Protein AF-A0A1S3MVB9-F1 (afdb_monomer_lite)

Foldseek 3Di:
DDADEEEDEAEQAPQQQDCPDPPTNLVVVLVVVLVVLVVQCVVDVNYWYWYWYFFDQIDGQGATDSDSVSVSVSSVVRHRYHGGPVVNSVVVSVVSRVVVVD

Secondary structure (DSSP, 8-state):
----EEEEEE--SGGGG--SSSS-HHHHHHHHHHHHHHHHHHH-TT-EEEEEE-BSS-EEEEEEES-HHHHHHHHHT----S-B-HHHHHHHHHHHHHTT--

pLDDT: mean 93.16, std 7.97, range [41.91, 97.69]

Structure (mmCIF, N/CA/C/O backbone):
data_AF-A0A1S3MVB9-F1
#
_entry.id   AF-A0A1S3MVB9-F1
#
loop_
_atom_site.group_PDB
_atom_site.id
_atom_site.type_symbol
_atom_site.label_atom_id
_atom_site.label_alt_id
_atom_site.label_comp_id
_atom_site.label_asym_id
_atom_site.label_entity_id
_atom_site.label_seq_id
_atom_site.pdbx_PDB_ins_code
_atom_site.Cartn_x
_atom_site.Cartn_y
_atom_site.Cartn_z
_atom_site.occupancy
_atom_site.B_iso_or_equiv
_atom_site.auth_seq_id
_atom_site.auth_comp_id
_atom_site.auth_asym_id
_atom_site.auth_atom_id
_atom_site.pdbx_PDB_model_num
ATOM 1 N N . MET A 1 1 ? -17.081 -10.666 11.296 1.00 66.94 1 MET A N 1
ATOM 2 C CA . MET A 1 1 ? -15.677 -10.890 11.714 1.00 66.94 1 MET A CA 1
ATOM 3 C C . MET A 1 1 ? -15.464 -10.170 13.040 1.00 66.94 1 MET A C 1
ATOM 5 O O . MET A 1 1 ? -16.248 -9.277 13.332 1.00 66.94 1 MET A O 1
ATOM 9 N N . GLY A 1 2 ? -14.499 -10.598 13.860 1.00 86.06 2 GLY A N 1
ATOM 10 C CA . GLY A 1 2 ? -14.179 -9.943 15.138 1.00 86.06 2 GLY A CA 1
ATOM 11 C C . GLY A 1 2 ? -13.325 -8.683 14.962 1.00 86.06 2 GLY A C 1
ATOM 12 O O . GLY A 1 2 ? -13.049 -8.283 13.833 1.00 86.06 2 GLY A O 1
ATOM 13 N N . LEU A 1 3 ? -12.918 -8.075 16.078 1.00 90.88 3 LEU A N 1
ATOM 14 C CA . LEU A 1 3 ? -11.949 -6.977 16.099 1.00 90.88 3 LEU A CA 1
ATOM 15 C C . LEU A 1 3 ? -10.592 -7.455 15.562 1.00 90.88 3 LEU A C 1
ATOM 17 O O . LEU A 1 3 ? -10.075 -8.480 16.009 1.00 90.88 3 LEU A O 1
ATOM 21 N N . GLU A 1 4 ? -10.008 -6.710 14.627 1.00 92.12 4 GLU A N 1
ATOM 22 C CA . GLU A 1 4 ? -8.698 -7.021 14.055 1.00 92.12 4 GLU A CA 1
ATOM 23 C C . GLU A 1 4 ? -7.880 -5.760 13.735 1.00 92.12 4 GLU A C 1
ATOM 25 O O . GLU A 1 4 ? -8.407 -4.691 13.425 1.00 92.12 4 GLU A O 1
ATOM 30 N N . SER A 1 5 ? -6.555 -5.908 13.781 1.00 93.88 5 SER A N 1
ATOM 31 C CA . SER A 1 5 ? -5.599 -4.916 13.282 1.00 93.88 5 SER A CA 1
ATOM 32 C C . SER A 1 5 ? -4.998 -5.421 11.977 1.00 93.88 5 SER A C 1
ATOM 34 O O . SER A 1 5 ? -4.367 -6.478 11.950 1.00 93.88 5 SER A O 1
ATOM 36 N N . THR A 1 6 ? -5.193 -4.6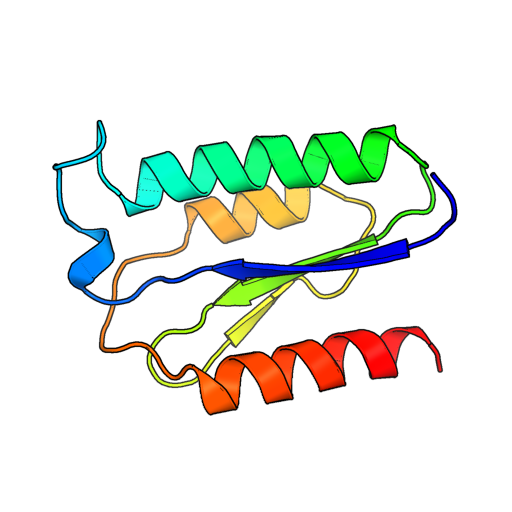79 10.889 1.00 95.50 6 THR A N 1
ATOM 37 C CA . THR A 1 6 ? -4.727 -5.068 9.552 1.00 95.50 6 THR A CA 1
ATOM 38 C C . THR A 1 6 ? -3.565 -4.181 9.114 1.00 95.50 6 THR A C 1
ATOM 40 O O . THR A 1 6 ? -3.714 -2.968 9.015 1.00 95.50 6 THR A O 1
ATOM 43 N N . MET A 1 7 ? -2.416 -4.772 8.781 1.00 96.75 7 MET A N 1
ATOM 44 C CA . MET A 1 7 ? -1.316 -4.048 8.135 1.00 96.75 7 MET A CA 1
ATOM 45 C C . MET A 1 7 ? -1.280 -4.349 6.643 1.00 96.75 7 MET A C 1
ATOM 47 O O . MET A 1 7 ? -1.030 -5.485 6.237 1.00 96.75 7 MET A O 1
ATOM 51 N N . VAL A 1 8 ? -1.484 -3.321 5.823 1.00 97.31 8 VAL A N 1
ATOM 52 C CA . VAL A 1 8 ? -1.324 -3.411 4.373 1.00 97.31 8 VAL A CA 1
ATOM 53 C C . VAL A 1 8 ? 0.123 -3.087 4.012 1.00 97.31 8 VAL A C 1
ATOM 55 O O . VAL A 1 8 ? 0.615 -1.984 4.257 1.00 97.31 8 VAL A O 1
ATOM 58 N N . CYS A 1 9 ? 0.800 -4.063 3.413 1.00 97.19 9 CYS A N 1
ATOM 59 C CA . CYS A 1 9 ? 2.174 -3.939 2.943 1.00 97.19 9 CYS A CA 1
ATOM 60 C C . CYS A 1 9 ? 2.160 -3.783 1.420 1.00 97.19 9 CYS A C 1
ATOM 62 O O . CYS A 1 9 ? 1.790 -4.710 0.704 1.00 97.19 9 CYS A O 1
ATOM 64 N N . VAL A 1 10 ? 2.514 -2.596 0.939 1.00 97.25 10 VAL A N 1
ATOM 65 C CA . VAL A 1 10 ? 2.389 -2.206 -0.469 1.00 97.25 10 VAL A CA 1
ATOM 66 C C . VAL A 1 10 ? 3.761 -2.292 -1.122 1.00 97.25 10 VAL A C 1
ATOM 68 O O . VAL A 1 10 ? 4.715 -1.667 -0.647 1.00 97.25 10 VAL A O 1
ATOM 71 N N . ASP A 1 11 ? 3.874 -3.052 -2.213 1.00 97.06 11 ASP A N 1
ATOM 72 C CA . ASP A 1 11 ? 5.076 -2.983 -3.039 1.00 97.06 11 ASP A CA 1
ATOM 73 C C . ASP A 1 11 ? 5.068 -1.684 -3.848 1.00 97.06 11 ASP A C 1
ATOM 75 O O . ASP A 1 11 ? 4.074 -1.317 -4.474 1.00 97.06 11 ASP A O 1
ATOM 79 N N . ASN A 1 12 ? 6.188 -0.982 -3.823 1.00 97.06 12 ASN A N 1
ATOM 80 C CA . ASN A 1 12 ? 6.445 0.203 -4.623 1.00 97.06 12 ASN A CA 1
ATOM 81 C C . ASN A 1 12 ? 7.830 0.125 -5.270 1.00 97.06 12 ASN A C 1
ATOM 83 O O . ASN A 1 12 ? 8.459 1.154 -5.487 1.00 97.06 12 ASN A O 1
ATOM 87 N N . SER A 1 13 ? 8.317 -1.084 -5.550 1.00 97.69 13 SER A N 1
ATOM 88 C CA . SER A 1 13 ? 9.530 -1.307 -6.331 1.00 97.69 13 SER A CA 1
ATOM 89 C C . SER A 1 13 ? 9.392 -0.782 -7.768 1.00 97.69 13 SER A C 1
ATOM 91 O O . SER A 1 13 ? 8.291 -0.493 -8.246 1.00 97.69 13 SER A O 1
ATOM 93 N N . GLU A 1 14 ? 10.507 -0.680 -8.495 1.00 96.88 14 GLU A N 1
ATOM 94 C CA . GLU A 1 14 ? 10.525 -0.279 -9.914 1.00 96.88 14 GLU A CA 1
ATOM 95 C C . GLU A 1 14 ? 9.599 -1.140 -10.795 1.00 96.88 14 GLU A C 1
ATOM 97 O O . GLU A 1 14 ? 9.007 -0.631 -11.748 1.00 96.88 14 GLU A O 1
ATOM 102 N N . TYR A 1 15 ? 9.390 -2.415 -10.438 1.00 96.06 15 TYR A N 1
ATOM 103 C CA . TYR A 1 15 ? 8.486 -3.328 -11.151 1.00 96.06 15 TYR A CA 1
ATOM 104 C C . TYR A 1 15 ? 7.024 -2.864 -11.152 1.00 96.06 15 TYR A C 1
ATOM 106 O O . TYR A 1 15 ? 6.241 -3.295 -12.001 1.00 96.06 15 TYR A O 1
ATOM 114 N N . MET A 1 16 ? 6.639 -1.973 -10.236 1.00 97.25 16 MET A N 1
ATOM 115 C CA . MET A 1 16 ? 5.275 -1.451 -10.133 1.00 97.25 16 MET A CA 1
ATOM 116 C C . MET A 1 16 ? 4.946 -0.377 -11.181 1.00 97.25 16 MET A C 1
ATOM 118 O O . MET A 1 16 ? 3.791 0.037 -11.286 1.00 97.25 16 MET A O 1
ATOM 122 N N . ARG A 1 17 ? 5.926 0.040 -11.997 1.00 96.00 17 ARG A N 1
ATOM 123 C CA . ARG A 1 17 ? 5.699 0.892 -13.181 1.00 96.00 17 ARG A CA 1
ATOM 124 C C . ARG A 1 17 ? 5.086 0.141 -14.360 1.00 96.00 17 ARG A C 1
ATOM 126 O O . ARG A 1 17 ? 4.627 0.783 -15.299 1.00 96.00 17 ARG A O 1
ATOM 133 N N . ASN A 1 18 ? 5.107 -1.192 -14.337 1.00 95.31 18 ASN A N 1
ATOM 134 C CA . ASN A 1 18 ? 4.660 -1.996 -15.469 1.00 95.31 18 ASN A CA 1
ATOM 135 C C . ASN A 1 18 ? 3.177 -1.742 -15.788 1.00 95.31 18 ASN A C 1
ATOM 137 O O . ASN A 1 18 ? 2.353 -1.580 -14.888 1.00 95.31 18 ASN A O 1
ATOM 141 N N . GLY A 1 19 ? 2.855 -1.716 -17.082 1.00 96.06 19 GLY A N 1
ATOM 142 C CA . GLY A 1 19 ? 1.507 -1.488 -17.617 1.00 96.06 19 GLY A CA 1
ATOM 143 C C . GLY A 1 19 ? 0.763 -2.766 -18.009 1.00 96.06 19 GLY A C 1
ATOM 144 O O . GLY A 1 19 ? -0.156 -2.714 -18.817 1.00 96.06 19 GLY A O 1
ATOM 145 N N . ASP A 1 20 ? 1.172 -3.925 -17.492 1.00 96.44 20 ASP A N 1
ATOM 146 C CA . ASP A 1 20 ? 0.468 -5.203 -17.684 1.00 96.44 20 ASP A CA 1
ATOM 147 C C . ASP A 1 20 ? -0.852 -5.278 -16.898 1.00 96.44 20 ASP A C 1
ATOM 149 O O . ASP A 1 20 ? -1.701 -6.116 -17.190 1.00 96.44 20 ASP A O 1
ATOM 153 N N . PHE A 1 21 ? -1.048 -4.358 -15.951 1.00 94.81 21 PHE A N 1
ATOM 154 C CA . PHE A 1 21 ? -2.346 -4.011 -15.383 1.00 94.81 21 PHE A CA 1
ATOM 155 C C . PHE A 1 21 ? -2.665 -2.559 -15.736 1.00 94.81 21 PHE A C 1
ATOM 157 O O . PHE A 1 21 ? -1.799 -1.690 -15.627 1.00 94.81 21 PHE A O 1
ATOM 164 N N . LEU A 1 22 ? -3.906 -2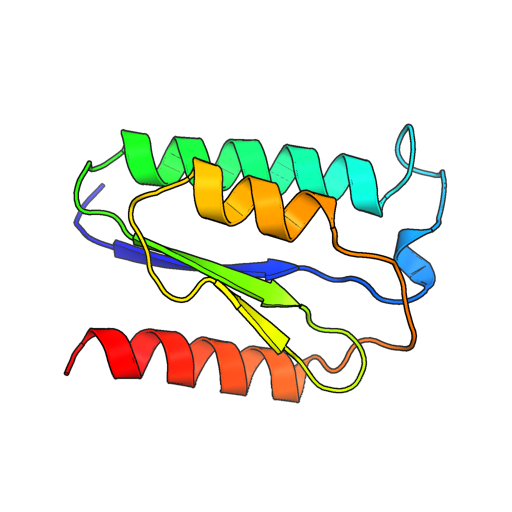.291 -16.147 1.00 90.44 22 LEU A N 1
ATOM 165 C CA . LEU A 1 22 ? -4.348 -0.944 -16.498 1.00 90.44 22 LEU A CA 1
ATOM 166 C C . LEU A 1 22 ? -4.659 -0.124 -15.233 1.00 90.44 22 LEU A C 1
ATOM 168 O O . LEU A 1 22 ? -5.329 -0.646 -14.343 1.00 90.44 22 LEU A O 1
ATOM 172 N N . PRO A 1 23 ? -4.249 1.156 -15.157 1.00 92.00 23 PRO A N 1
ATOM 173 C CA . PRO A 1 23 ? -3.358 1.861 -16.087 1.00 92.00 23 PRO A CA 1
ATOM 174 C C . PRO A 1 23 ? -1.872 1.519 -15.859 1.00 92.00 23 PRO A C 1
ATOM 176 O O . PRO A 1 23 ? -1.092 1.498 -16.807 1.00 92.00 23 PRO A O 1
ATOM 179 N N . THR A 1 24 ? -1.498 1.227 -14.612 1.00 96.31 24 THR A N 1
ATOM 180 C CA . THR A 1 24 ? -0.202 0.668 -14.196 1.00 96.31 24 THR A CA 1
ATOM 181 C C . THR A 1 24 ? -0.420 -0.298 -13.031 1.00 96.31 24 THR A C 1
ATOM 183 O O . THR A 1 24 ? -1.413 -0.176 -12.306 1.00 96.31 24 THR A O 1
ATOM 186 N N . ARG A 1 25 ? 0.527 -1.214 -12.780 1.00 97.44 25 ARG A N 1
ATOM 187 C CA . ARG A 1 25 ? 0.511 -2.101 -11.601 1.00 97.44 25 ARG A CA 1
ATOM 188 C C . ARG A 1 25 ? 0.328 -1.332 -10.303 1.00 97.44 25 ARG A C 1
ATOM 190 O O . ARG A 1 25 ? -0.452 -1.765 -9.460 1.00 97.44 25 ARG A O 1
ATOM 197 N N . LEU A 1 26 ? 1.036 -0.211 -10.131 1.00 97.06 26 LEU A N 1
ATOM 198 C CA . LEU A 1 26 ? 0.917 0.580 -8.910 1.00 97.06 26 LEU A CA 1
ATOM 199 C C . LEU A 1 26 ? -0.514 1.087 -8.727 1.00 97.06 26 LEU A C 1
ATOM 201 O O . LEU A 1 26 ? -1.075 0.896 -7.657 1.00 97.06 26 LEU A O 1
ATOM 205 N N . GLN A 1 27 ? -1.120 1.678 -9.756 1.00 96.31 27 GLN A N 1
ATOM 206 C CA . GLN A 1 27 ? -2.490 2.193 -9.667 1.00 96.31 27 GLN A CA 1
ATOM 207 C C . GLN A 1 27 ? -3.511 1.074 -9.436 1.00 96.31 27 GLN A C 1
ATOM 209 O O . GLN A 1 27 ? -4.342 1.188 -8.540 1.00 96.31 27 GLN A O 1
ATOM 214 N N . ALA A 1 28 ? -3.383 -0.051 -10.142 1.00 97.00 28 ALA A N 1
ATOM 215 C CA . ALA A 1 28 ? -4.234 -1.216 -9.906 1.00 97.00 28 ALA A CA 1
ATOM 216 C C . ALA A 1 28 ? -4.103 -1.740 -8.460 1.00 97.00 28 ALA A C 1
ATOM 218 O O . ALA A 1 28 ? -5.090 -2.111 -7.823 1.00 97.00 28 ALA A O 1
ATOM 219 N N . GLN A 1 29 ? -2.888 -1.724 -7.903 1.00 96.88 29 GLN A N 1
ATOM 220 C CA . GLN A 1 29 ? -2.653 -2.071 -6.505 1.00 96.88 29 GLN A CA 1
ATOM 221 C C . GLN A 1 29 ? -3.261 -1.038 -5.545 1.00 96.88 29 GLN A C 1
ATOM 223 O O . GLN A 1 29 ? -3.803 -1.429 -4.513 1.00 96.88 29 GLN A O 1
ATOM 228 N N . GLN A 1 30 ? -3.207 0.261 -5.865 1.00 96.44 30 GLN A N 1
ATOM 229 C CA . GLN A 1 30 ? -3.842 1.310 -5.059 1.00 96.44 30 GLN A CA 1
ATOM 230 C C . GLN A 1 30 ? -5.360 1.088 -4.959 1.00 96.44 30 GLN A C 1
ATOM 232 O O . GLN A 1 30 ? -5.917 1.159 -3.860 1.00 96.44 30 GLN A O 1
ATOM 237 N N . ASP A 1 31 ? -6.008 0.724 -6.066 1.00 95.50 31 ASP A N 1
ATOM 238 C CA . ASP A 1 31 ? -7.437 0.397 -6.100 1.00 95.50 31 ASP A CA 1
ATOM 239 C C . ASP A 1 31 ? -7.759 -0.861 -5.279 1.00 95.50 31 ASP A C 1
ATOM 241 O O . ASP A 1 31 ? -8.707 -0.874 -4.487 1.00 95.50 31 ASP A O 1
ATOM 245 N N . ALA A 1 32 ? -6.937 -1.907 -5.393 1.00 96.06 32 ALA A N 1
ATOM 246 C CA . ALA A 1 32 ? -7.099 -3.124 -4.597 1.00 96.06 32 ALA A CA 1
ATOM 247 C C . ALA A 1 32 ? -6.978 -2.843 -3.089 1.00 96.06 32 ALA A C 1
ATOM 249 O O . ALA A 1 32 ? -7.814 -3.287 -2.296 1.00 96.06 32 ALA A O 1
ATOM 250 N N . VAL A 1 33 ? -5.975 -2.059 -2.684 1.00 96.31 33 VAL A N 1
ATOM 251 C CA . VAL A 1 33 ? -5.801 -1.639 -1.286 1.00 96.31 33 VAL A CA 1
ATOM 252 C C . VAL A 1 33 ? -7.003 -0.828 -0.811 1.00 96.31 33 VAL A C 1
ATOM 254 O O . VAL A 1 33 ? -7.467 -1.035 0.311 1.00 96.31 33 VAL A O 1
ATOM 257 N N . ASN A 1 34 ? -7.548 0.044 -1.658 1.00 94.88 34 ASN A N 1
ATOM 258 C CA . ASN A 1 34 ? -8.728 0.835 -1.337 1.00 94.88 34 ASN A CA 1
ATOM 259 C C . ASN A 1 34 ? -9.945 -0.048 -1.013 1.00 94.88 34 ASN A C 1
ATOM 261 O O . ASN A 1 34 ? -10.615 0.152 0.007 1.00 94.88 34 ASN A O 1
ATOM 265 N N . ILE A 1 35 ? -10.182 -1.083 -1.823 1.00 95.38 35 ILE A N 1
ATOM 266 C CA . ILE A 1 35 ? -11.254 -2.061 -1.595 1.00 95.38 35 ILE A CA 1
ATOM 267 C C . ILE A 1 35 ? -11.038 -2.806 -0.272 1.00 95.38 35 ILE A C 1
ATOM 269 O O . ILE A 1 35 ? -11.978 -2.936 0.519 1.00 95.38 35 ILE A O 1
ATOM 273 N N . VAL A 1 36 ? -9.810 -3.261 0.000 1.00 94.31 36 VAL A N 1
ATOM 274 C CA . VAL A 1 36 ? -9.476 -3.993 1.234 1.00 94.31 36 VAL A CA 1
ATOM 275 C C . VAL A 1 36 ? -9.669 -3.117 2.471 1.00 94.31 36 VAL A C 1
ATOM 277 O O . VAL A 1 36 ? -10.331 -3.554 3.414 1.00 94.31 36 VAL A O 1
ATOM 280 N N . CYS A 1 37 ? -9.156 -1.883 2.464 1.00 93.38 37 CYS A N 1
ATOM 281 C CA . CYS A 1 37 ? -9.275 -0.959 3.596 1.00 93.38 37 CYS A CA 1
ATOM 282 C C . CYS A 1 37 ? -10.744 -0.719 3.945 1.00 93.38 37 CYS A C 1
ATOM 284 O O . CYS A 1 37 ? -11.152 -0.918 5.087 1.00 93.38 37 CYS A O 1
ATOM 286 N N . HIS A 1 38 ? -11.558 -0.390 2.940 1.00 92.19 38 HIS A N 1
ATOM 287 C CA . HIS A 1 38 ? -12.989 -0.186 3.123 1.00 92.19 38 HIS A CA 1
ATOM 288 C C . HIS A 1 38 ? -13.734 -1.452 3.547 1.00 92.19 38 HIS A C 1
ATOM 290 O O . HIS A 1 38 ? -14.679 -1.385 4.331 1.00 92.19 38 HIS A O 1
ATOM 296 N N . SER A 1 39 ? -13.352 -2.619 3.026 1.00 93.69 39 SER A N 1
ATOM 297 C CA . SER A 1 39 ? -13.960 -3.883 3.444 1.00 93.69 39 SER A CA 1
ATOM 298 C C . SER A 1 39 ? -13.694 -4.159 4.922 1.00 93.69 39 SER A C 1
ATOM 300 O O . SER A 1 39 ? -14.598 -4.596 5.634 1.00 93.69 39 SER A O 1
ATOM 302 N N . LYS A 1 40 ? -12.472 -3.891 5.392 1.00 92.56 40 LYS A N 1
ATOM 303 C CA . LYS A 1 40 ? -12.070 -4.121 6.782 1.00 92.56 40 LYS A CA 1
ATOM 304 C C . LYS A 1 40 ? -12.735 -3.144 7.743 1.00 92.56 40 LYS A C 1
ATOM 306 O O . LYS A 1 40 ? -13.324 -3.607 8.719 1.00 92.56 40 LYS A O 1
ATOM 311 N N . THR A 1 41 ? -12.745 -1.848 7.436 1.00 87.69 41 THR A N 1
ATOM 312 C CA . THR A 1 41 ? -13.394 -0.830 8.283 1.00 87.69 41 THR A CA 1
ATOM 313 C C . THR A 1 41 ? -14.918 -0.963 8.314 1.00 87.69 41 THR A C 1
ATOM 315 O O . THR A 1 41 ? -15.532 -0.725 9.347 1.00 87.69 41 THR A O 1
ATOM 318 N N . ARG A 1 42 ? -15.561 -1.414 7.225 1.00 90.00 42 ARG A N 1
ATOM 319 C CA . ARG A 1 42 ? -17.008 -1.712 7.241 1.00 90.00 42 ARG A CA 1
ATOM 320 C C . ARG A 1 42 ? -17.361 -2.995 7.985 1.00 90.00 42 ARG A C 1
ATOM 322 O O . ARG A 1 42 ? -18.483 -3.118 8.463 1.00 90.00 42 ARG A O 1
ATOM 329 N N . SER A 1 43 ? -16.449 -3.967 8.043 1.00 92.75 43 SER A N 1
ATOM 330 C CA . SER A 1 43 ? -16.723 -5.244 8.714 1.00 92.75 43 SER A CA 1
ATOM 331 C C . SER A 1 43 ? -16.825 -5.108 10.236 1.00 92.75 43 SER A C 1
ATOM 333 O O . SER A 1 43 ? -17.568 -5.867 10.857 1.00 92.75 43 SER A O 1
ATOM 335 N N . ASN A 1 44 ? -16.108 -4.138 10.811 1.00 91.25 44 ASN A N 1
ATOM 336 C CA . ASN A 1 44 ? -16.224 -3.703 12.196 1.00 91.25 44 ASN A CA 1
ATOM 337 C C . ASN A 1 44 ? -15.689 -2.255 12.295 1.00 91.25 44 ASN A C 1
ATOM 339 O O . ASN A 1 44 ? -14.552 -2.027 11.877 1.00 91.25 44 ASN A O 1
ATOM 343 N N . PRO A 1 45 ? -16.462 -1.288 12.831 1.00 86.75 45 PRO A N 1
ATOM 344 C CA . PRO A 1 45 ? -16.043 0.115 12.937 1.00 86.75 45 PRO A CA 1
ATOM 345 C C . PRO A 1 45 ? -14.808 0.342 13.822 1.00 86.75 45 PRO A C 1
ATOM 347 O O . PRO A 1 45 ? -14.161 1.377 13.696 1.00 86.75 45 PRO A O 1
ATOM 350 N N . GLU A 1 46 ? -14.466 -0.607 14.694 1.00 89.69 46 GLU A N 1
ATOM 351 C CA . GLU A 1 46 ? -13.269 -0.551 15.543 1.00 89.69 46 GLU A CA 1
ATOM 352 C C . GLU A 1 46 ? -12.024 -1.153 14.870 1.00 89.69 46 GLU A C 1
ATOM 354 O O . GLU A 1 46 ? -10.929 -1.123 15.438 1.00 89.69 46 GLU A O 1
ATOM 359 N N . ASN A 1 47 ? -12.162 -1.708 13.660 1.00 93.38 47 ASN A N 1
ATOM 360 C CA . ASN A 1 47 ? -11.017 -2.236 12.934 1.00 93.38 47 ASN A CA 1
ATOM 361 C C . ASN A 1 47 ? -10.079 -1.114 12.508 1.00 93.38 47 ASN A C 1
ATOM 363 O O . ASN A 1 47 ? -10.482 -0.125 11.894 1.00 93.38 47 ASN A O 1
ATOM 367 N N . ASN A 1 48 ? -8.793 -1.346 12.747 1.00 94.50 48 ASN A N 1
ATOM 368 C CA . ASN A 1 48 ? -7.742 -0.428 12.354 1.00 94.50 48 ASN A CA 1
ATOM 369 C C . ASN A 1 48 ? -6.956 -0.993 11.179 1.00 94.50 48 ASN A C 1
ATOM 371 O O . ASN A 1 48 ? -6.628 -2.184 11.134 1.00 94.50 48 ASN A O 1
ATOM 375 N N . VAL A 1 49 ? -6.617 -0.113 10.242 1.00 96.00 49 VAL A N 1
ATOM 376 C CA . VAL A 1 49 ? -5.783 -0.439 9.091 1.00 96.00 49 VAL A CA 1
ATOM 377 C C . VAL A 1 49 ? -4.552 0.460 9.096 1.00 96.00 49 VAL A C 1
ATOM 379 O O . VAL A 1 49 ? -4.641 1.657 9.354 1.00 96.00 49 VAL A O 1
ATOM 382 N N . GLY A 1 50 ? -3.385 -0.126 8.858 1.00 96.19 50 GLY A N 1
ATOM 383 C CA . GLY A 1 50 ? -2.124 0.589 8.692 1.00 96.19 50 GLY A CA 1
ATOM 384 C C . GLY A 1 50 ? -1.533 0.344 7.311 1.00 96.19 50 GLY A C 1
ATOM 385 O O . GLY A 1 50 ? -1.913 -0.600 6.614 1.00 96.19 50 GLY A O 1
ATOM 386 N N . LEU A 1 51 ? -0.592 1.200 6.918 1.00 97.50 51 LEU A N 1
ATOM 387 C CA . LEU A 1 51 ? -0.012 1.216 5.579 1.00 97.50 51 LEU A CA 1
ATOM 388 C C . LEU A 1 51 ? 1.507 1.368 5.642 1.00 97.50 51 LEU A C 1
ATOM 390 O O . LEU A 1 51 ? 2.012 2.359 6.181 1.00 97.50 51 LEU A O 1
ATOM 394 N N . ILE A 1 52 ? 2.226 0.429 5.026 1.00 97.56 52 ILE A N 1
ATOM 395 C CA . ILE A 1 52 ? 3.677 0.519 4.826 1.00 97.56 52 ILE A CA 1
ATOM 396 C C . ILE A 1 52 ? 4.051 0.331 3.358 1.00 97.56 52 ILE A C 1
ATOM 398 O O . ILE A 1 52 ? 3.353 -0.355 2.609 1.00 97.56 52 ILE A O 1
ATOM 402 N N . THR A 1 53 ? 5.190 0.897 2.968 1.00 97.50 53 THR A N 1
ATOM 403 C CA . THR A 1 53 ? 5.849 0.600 1.688 1.00 97.50 53 THR A CA 1
ATOM 404 C C . THR A 1 53 ? 7.007 -0.361 1.893 1.00 97.50 53 THR A C 1
ATOM 406 O O . THR A 1 53 ? 7.663 -0.336 2.936 1.00 97.50 53 THR A O 1
ATOM 409 N N . MET A 1 54 ? 7.255 -1.226 0.910 1.00 97.25 54 MET A N 1
ATOM 410 C CA . MET A 1 54 ? 8.244 -2.298 1.041 1.00 97.25 54 MET A CA 1
ATOM 411 C C . MET A 1 54 ? 9.548 -2.061 0.273 1.00 97.25 54 MET A C 1
ATOM 413 O O . MET A 1 54 ? 10.498 -2.816 0.488 1.00 97.25 54 MET A O 1
ATOM 417 N N . ALA A 1 55 ? 9.636 -1.053 -0.597 1.00 96.31 55 ALA A N 1
ATOM 418 C CA . ALA A 1 55 ? 10.854 -0.814 -1.364 1.00 96.31 55 ALA A CA 1
ATOM 419 C C . ALA A 1 55 ? 11.952 -0.093 -0.565 1.00 96.31 55 ALA A C 1
ATOM 421 O O . ALA A 1 55 ? 11.681 0.803 0.234 1.00 96.31 55 ALA A O 1
ATOM 422 N N . ASN A 1 56 ? 13.207 -0.453 -0.842 1.00 90.62 56 ASN A N 1
ATOM 423 C CA . ASN A 1 56 ? 14.429 0.052 -0.220 1.00 90.62 56 ASN A CA 1
ATOM 424 C C . ASN A 1 56 ? 14.378 -0.041 1.314 1.00 90.62 56 ASN A C 1
ATOM 426 O O . ASN A 1 56 ? 14.417 -1.137 1.874 1.00 90.62 56 ASN A O 1
ATOM 430 N N . ASN A 1 57 ? 14.281 1.104 1.987 1.00 88.44 57 ASN A N 1
ATOM 431 C CA . ASN A 1 57 ? 14.049 1.189 3.418 1.00 88.44 57 ASN A CA 1
ATOM 432 C C . ASN A 1 57 ? 12.542 1.307 3.616 1.00 88.44 57 ASN A C 1
ATOM 434 O O . ASN A 1 57 ? 11.965 2.337 3.281 1.00 88.44 57 ASN A O 1
ATOM 438 N N . CYS A 1 58 ? 11.914 0.243 4.115 1.00 94.25 58 CYS A N 1
ATOM 439 C CA . CYS A 1 58 ? 10.473 0.205 4.320 1.00 94.25 58 CYS A CA 1
ATOM 440 C C . CYS A 1 58 ? 10.008 1.393 5.173 1.00 94.25 58 CYS A C 1
ATOM 442 O O . CYS A 1 58 ? 10.539 1.622 6.261 1.00 94.25 58 CYS A O 1
ATOM 444 N N . GLU A 1 59 ? 9.005 2.125 4.696 1.00 95.38 59 GLU A N 1
ATOM 445 C CA . GLU A 1 59 ? 8.481 3.313 5.371 1.00 95.38 59 GLU A CA 1
ATOM 446 C C . GLU A 1 59 ? 7.060 3.066 5.865 1.00 95.38 59 GLU A C 1
ATOM 448 O O . GLU A 1 59 ? 6.208 2.562 5.126 1.00 95.38 59 GLU A O 1
ATOM 453 N N . VAL A 1 60 ? 6.794 3.472 7.107 1.00 96.38 60 VAL A N 1
ATOM 454 C CA . VAL A 1 60 ? 5.446 3.493 7.679 1.00 96.38 60 VAL A CA 1
ATOM 455 C C . VAL A 1 60 ? 4.752 4.770 7.225 1.00 96.38 60 VAL A C 1
ATOM 457 O O . VAL A 1 60 ? 5.050 5.857 7.714 1.00 96.38 60 VAL A O 1
ATOM 460 N N . LEU A 1 61 ? 3.827 4.648 6.276 1.00 96.44 61 LEU A N 1
ATOM 461 C CA . LEU A 1 61 ? 3.100 5.796 5.732 1.00 96.44 61 LEU A CA 1
ATOM 462 C C . LEU A 1 61 ? 1.952 6.223 6.639 1.00 96.44 61 LEU A C 1
ATOM 464 O O . LEU A 1 61 ? 1.612 7.405 6.729 1.00 96.44 61 LEU A O 1
ATOM 468 N N . THR A 1 62 ? 1.294 5.252 7.266 1.00 96.00 62 THR A N 1
ATOM 469 C CA . THR A 1 62 ? 0.184 5.480 8.191 1.00 96.00 62 THR A CA 1
ATOM 470 C C . THR A 1 62 ? 0.193 4.366 9.228 1.00 96.00 62 THR A C 1
ATOM 472 O O . THR A 1 62 ? 0.211 3.185 8.883 1.00 96.00 62 THR A O 1
ATOM 475 N N . THR A 1 63 ? 0.221 4.748 10.504 1.00 94.56 63 THR A N 1
ATOM 476 C CA . THR A 1 63 ? 0.025 3.825 11.627 1.00 94.56 63 THR A CA 1
ATOM 477 C C . THR A 1 63 ? -1.408 3.290 11.630 1.00 94.56 63 THR A C 1
ATOM 479 O O . THR A 1 63 ? -2.253 3.785 10.890 1.00 94.56 63 THR A O 1
ATOM 482 N N . LEU A 1 64 ? -1.693 2.291 12.465 1.00 94.50 64 LEU A N 1
ATOM 483 C CA . LEU A 1 64 ? -3.038 1.730 12.600 1.00 94.50 64 LEU A CA 1
ATOM 484 C C . LEU A 1 64 ? -4.069 2.836 12.891 1.00 94.50 64 LEU A C 1
ATOM 486 O O . LEU A 1 64 ? -3.914 3.617 13.829 1.00 94.50 64 LEU A O 1
ATOM 490 N N . THR A 1 65 ? -5.089 2.937 12.037 1.00 93.06 65 THR A N 1
ATOM 491 C CA . THR A 1 65 ? -6.158 3.935 12.143 1.00 93.06 65 THR A CA 1
ATOM 492 C C . THR A 1 65 ? -7.465 3.413 11.547 1.00 93.06 65 THR A C 1
ATOM 494 O O . THR A 1 65 ? -7.448 2.616 10.608 1.00 93.06 65 THR A O 1
ATOM 497 N N . ALA A 1 66 ? -8.600 3.887 12.061 1.00 91.56 66 ALA A N 1
ATOM 498 C CA . ALA A 1 66 ? -9.920 3.655 11.473 1.00 91.56 66 ALA A CA 1
ATOM 499 C C . ALA A 1 66 ? -10.228 4.611 10.296 1.00 91.56 66 ALA A C 1
ATOM 501 O O . ALA A 1 66 ? -11.194 4.405 9.560 1.00 91.56 66 ALA A O 1
ATOM 502 N N . ASP A 1 67 ? -9.411 5.654 10.088 1.00 91.81 67 ASP A N 1
ATOM 503 C CA . ASP A 1 67 ? -9.597 6.632 9.012 1.00 91.81 67 ASP A CA 1
ATOM 504 C C . ASP A 1 67 ? -9.034 6.120 7.675 1.00 91.81 67 ASP A C 1
ATOM 506 O O . ASP A 1 67 ? -7.857 6.300 7.341 1.00 91.81 67 ASP A O 1
ATOM 510 N N . ALA A 1 68 ? -9.910 5.509 6.875 1.00 90.81 68 ALA A N 1
ATOM 511 C CA . ALA A 1 68 ? -9.575 5.053 5.529 1.00 90.81 68 ALA A CA 1
ATOM 512 C C . ALA A 1 68 ? -9.140 6.201 4.595 1.00 90.81 68 ALA A C 1
ATOM 514 O O . ALA A 1 68 ? -8.289 5.991 3.730 1.00 90.81 68 ALA A O 1
ATOM 515 N N . GLY A 1 69 ? -9.659 7.421 4.772 1.00 92.44 69 GLY A N 1
ATOM 516 C CA . GLY A 1 69 ? -9.316 8.569 3.928 1.00 92.44 69 GLY A CA 1
ATOM 517 C C . GLY A 1 69 ? -7.848 8.973 4.072 1.00 92.44 69 GLY A C 1
ATOM 518 O O . GLY A 1 69 ? -7.163 9.224 3.073 1.00 92.44 69 GLY A O 1
ATOM 519 N N . ARG A 1 70 ? -7.327 8.950 5.305 1.00 93.88 70 ARG A N 1
ATOM 520 C CA . ARG A 1 70 ? -5.907 9.212 5.587 1.00 93.88 70 ARG A CA 1
ATOM 521 C C . ARG A 1 70 ? -4.983 8.204 4.902 1.00 93.88 70 ARG A C 1
ATOM 523 O O . ARG A 1 70 ? -3.966 8.604 4.333 1.00 93.88 70 ARG A O 1
ATOM 530 N N . ILE A 1 71 ? -5.351 6.923 4.930 1.00 94.75 71 ILE A N 1
ATOM 531 C CA . ILE A 1 71 ? -4.594 5.839 4.285 1.00 94.75 71 ILE A CA 1
ATOM 532 C C . ILE A 1 71 ? -4.522 6.080 2.775 1.00 94.75 71 ILE A C 1
ATOM 534 O O . ILE A 1 71 ? -3.436 6.060 2.195 1.00 94.75 71 ILE A O 1
ATOM 538 N N . LEU A 1 72 ? -5.663 6.372 2.148 1.00 94.06 72 LEU A N 1
ATOM 539 C CA . LEU A 1 72 ? -5.754 6.588 0.702 1.00 94.06 72 LEU A CA 1
ATOM 540 C C . LEU A 1 72 ? -4.973 7.815 0.245 1.00 94.06 72 LEU A C 1
ATOM 542 O O . LEU A 1 72 ? -4.244 7.747 -0.742 1.00 94.06 72 LEU A O 1
ATOM 546 N N . SER A 1 73 ? -5.058 8.915 0.994 1.00 96.06 73 SER A N 1
ATOM 547 C CA . SER A 1 73 ? -4.293 10.128 0.694 1.00 96.06 73 SER A CA 1
ATOM 548 C C . SER A 1 73 ? -2.787 9.848 0.627 1.00 96.06 73 SER A C 1
ATOM 550 O O . SER A 1 73 ? -2.109 10.303 -0.296 1.00 96.06 73 SER A O 1
ATOM 552 N N . LYS A 1 74 ? -2.258 9.051 1.565 1.00 97.00 74 LYS A N 1
ATOM 553 C CA . LYS A 1 74 ? -0.842 8.660 1.564 1.00 97.00 74 LYS A CA 1
ATOM 554 C C . LYS A 1 74 ? -0.513 7.655 0.470 1.00 97.00 74 LYS A C 1
ATOM 556 O O . LYS A 1 74 ? 0.532 7.778 -0.161 1.00 97.00 74 LYS A O 1
ATOM 561 N N . LEU A 1 75 ? -1.403 6.701 0.226 1.00 96.50 75 LEU A N 1
ATOM 562 C CA . LEU A 1 75 ? -1.245 5.683 -0.804 1.00 96.50 75 LEU A CA 1
ATOM 563 C C . LEU A 1 75 ? -1.135 6.288 -2.212 1.00 96.50 75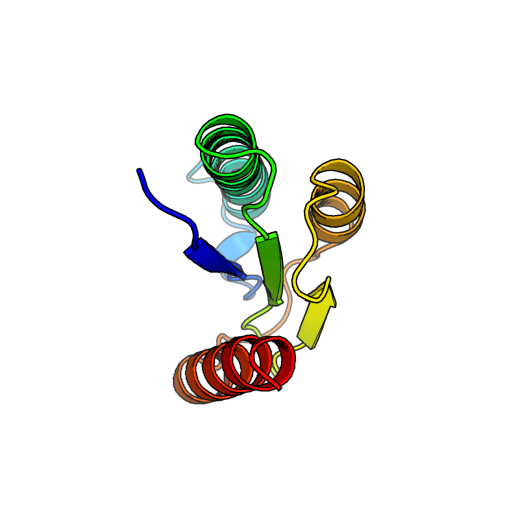 LEU A C 1
ATOM 565 O O . LEU A 1 75 ? -0.269 5.868 -2.977 1.00 96.50 75 LEU A O 1
ATOM 569 N N . HIS A 1 76 ? -1.948 7.296 -2.539 1.00 96.00 76 HIS A N 1
ATOM 570 C CA . HIS A 1 76 ? -1.896 7.974 -3.841 1.00 96.00 76 HIS A CA 1
ATOM 571 C C . HIS A 1 76 ? -0.604 8.771 -4.073 1.00 96.00 76 HIS A C 1
ATOM 573 O O . HIS A 1 76 ? -0.228 8.992 -5.220 1.00 96.00 76 HIS A O 1
ATOM 579 N N . ALA A 1 77 ? 0.096 9.175 -3.008 1.00 95.94 77 ALA A N 1
ATOM 580 C CA . ALA A 1 77 ? 1.386 9.861 -3.102 1.00 95.94 77 ALA A CA 1
ATOM 581 C C . ALA A 1 77 ? 2.577 8.901 -3.296 1.00 95.94 77 ALA A C 1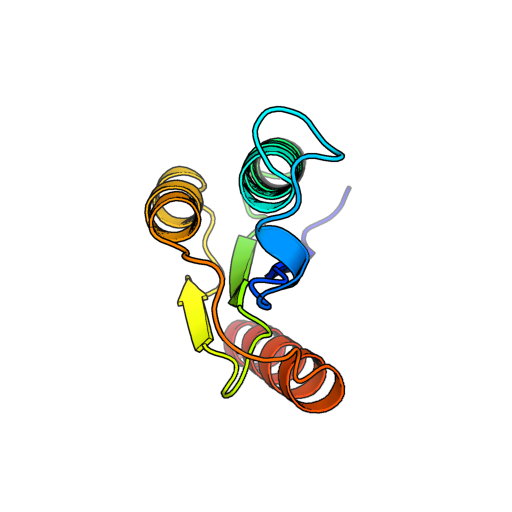
ATOM 583 O O . ALA A 1 77 ? 3.704 9.356 -3.506 1.00 95.94 77 ALA A O 1
ATOM 584 N N . VAL A 1 78 ? 2.356 7.583 -3.207 1.00 96.19 78 VAL A N 1
ATOM 585 C CA . VAL A 1 78 ? 3.407 6.578 -3.398 1.00 96.19 78 VAL A CA 1
ATOM 586 C C . VAL A 1 78 ? 3.875 6.589 -4.844 1.00 96.19 78 VAL A C 1
ATOM 588 O O . VAL A 1 78 ? 3.070 6.581 -5.769 1.00 96.19 78 VAL A O 1
ATOM 591 N N . GLN A 1 79 ? 5.193 6.557 -5.021 1.00 95.75 79 GLN A N 1
ATOM 592 C CA . GLN A 1 79 ? 5.834 6.430 -6.322 1.00 95.75 79 GLN A CA 1
ATOM 593 C C . GLN A 1 79 ? 6.669 5.146 -6.381 1.00 95.75 79 GLN A C 1
ATOM 595 O O . GLN A 1 79 ? 7.247 4.751 -5.357 1.00 95.75 79 GLN A O 1
ATOM 600 N N . PRO A 1 80 ? 6.774 4.503 -7.558 1.00 96.19 80 PRO A N 1
ATOM 601 C CA . PRO A 1 80 ? 7.659 3.363 -7.747 1.00 96.19 80 PRO A CA 1
ATOM 602 C C . PRO A 1 80 ? 9.122 3.797 -7.623 1.00 96.19 80 PRO A C 1
ATOM 604 O O . PRO A 1 80 ? 9.540 4.739 -8.304 1.00 96.19 80 PRO A O 1
ATOM 607 N N . ARG A 1 81 ? 9.899 3.119 -6.778 1.00 95.38 81 ARG A N 1
ATOM 608 C CA . ARG A 1 81 ? 11.325 3.374 -6.561 1.00 95.38 81 ARG A CA 1
ATOM 609 C C . ARG A 1 81 ? 12.060 2.117 -6.100 1.00 95.38 81 ARG A C 1
ATOM 611 O O . ARG A 1 81 ? 11.577 1.403 -5.230 1.00 95.38 81 ARG A O 1
ATOM 618 N N . GLY A 1 82 ? 13.274 1.910 -6.598 1.00 95.56 82 GLY A N 1
ATOM 619 C CA . GLY A 1 82 ? 14.211 0.906 -6.077 1.00 95.56 82 GLY A CA 1
ATOM 620 C C . GLY A 1 82 ? 13.694 -0.541 -6.040 1.00 95.56 82 GLY A C 1
ATOM 621 O O . GLY A 1 82 ? 12.880 -0.951 -6.866 1.00 95.56 82 GLY A O 1
ATOM 622 N N . ASN A 1 83 ? 14.195 -1.331 -5.086 1.00 96.81 83 ASN A N 1
ATOM 623 C CA . ASN A 1 83 ? 13.946 -2.777 -5.003 1.00 96.81 83 ASN A CA 1
ATOM 624 C C . ASN A 1 83 ? 13.200 -3.151 -3.722 1.00 96.81 83 ASN A C 1
ATOM 626 O O . ASN A 1 83 ? 13.361 -2.497 -2.698 1.00 96.81 83 ASN A O 1
ATOM 630 N N . ILE A 1 84 ? 12.416 -4.227 -3.755 1.00 96.44 84 ILE A N 1
ATOM 631 C CA . ILE A 1 84 ? 11.672 -4.695 -2.582 1.00 96.44 84 ILE A CA 1
ATOM 632 C C . ILE A 1 84 ? 12.599 -5.254 -1.488 1.00 96.44 84 ILE A C 1
ATOM 634 O O . ILE A 1 84 ? 13.480 -6.071 -1.753 1.00 96.44 84 ILE A O 1
ATOM 638 N N . SER A 1 85 ? 12.344 -4.867 -0.238 1.00 95.81 85 SER A N 1
ATOM 639 C CA . SER A 1 85 ? 13.020 -5.374 0.962 1.00 95.81 85 SER A CA 1
ATOM 640 C C . SER A 1 85 ? 12.064 -6.224 1.796 1.00 95.81 85 SER A C 1
ATOM 642 O O . SER A 1 85 ? 11.594 -5.815 2.859 1.00 95.81 85 SER A O 1
ATOM 644 N N . PHE A 1 86 ? 11.765 -7.433 1.315 1.00 95.44 86 PHE A N 1
ATOM 645 C CA . PHE A 1 86 ? 10.706 -8.282 1.873 1.00 95.44 86 PHE A CA 1
ATOM 646 C C . PHE A 1 86 ? 10.862 -8.574 3.376 1.00 95.44 86 PHE A C 1
ATOM 648 O O . PHE A 1 86 ? 9.975 -8.257 4.167 1.00 95.44 86 PHE A O 1
ATOM 655 N N . CYS A 1 87 ? 12.010 -9.121 3.795 1.00 96.00 87 CYS A N 1
ATOM 656 C CA . CYS A 1 87 ? 12.250 -9.484 5.197 1.00 96.00 87 CYS A CA 1
ATOM 657 C C . CYS A 1 87 ? 12.160 -8.279 6.144 1.00 96.00 87 CYS A C 1
ATOM 659 O O . CYS A 1 87 ? 11.634 -8.397 7.251 1.00 96.00 87 CYS A O 1
ATOM 661 N N . THR A 1 88 ? 12.660 -7.119 5.714 1.00 95.75 88 THR A N 1
ATOM 662 C CA . THR A 1 88 ? 12.578 -5.873 6.485 1.00 95.75 88 THR A CA 1
ATOM 663 C C . THR A 1 88 ? 11.131 -5.407 6.602 1.00 95.75 88 THR A C 1
ATOM 665 O O . THR A 1 88 ? 10.693 -5.088 7.705 1.00 95.75 88 THR A O 1
ATOM 668 N N . GLY A 1 89 ? 10.365 -5.449 5.509 1.00 95.94 89 GLY A N 1
ATOM 669 C CA . GLY A 1 89 ? 8.959 -5.046 5.499 1.00 95.94 89 GLY A CA 1
ATOM 670 C C . GLY A 1 89 ? 8.104 -5.869 6.460 1.00 95.94 89 GLY A C 1
ATOM 671 O O . GLY A 1 89 ? 7.339 -5.297 7.231 1.00 95.94 89 GLY A O 1
ATOM 672 N N . ILE A 1 90 ? 8.302 -7.191 6.502 1.00 96.38 90 ILE A N 1
ATOM 673 C CA . ILE A 1 90 ? 7.595 -8.066 7.453 1.00 96.38 90 ILE A CA 1
ATOM 674 C C . ILE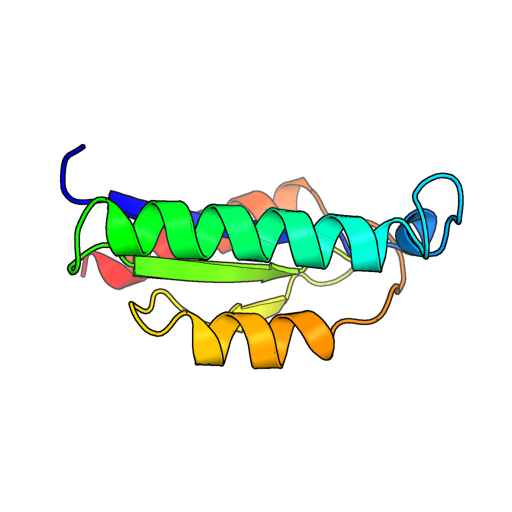 A 1 90 ? 7.945 -7.724 8.908 1.00 96.38 90 ILE A C 1
ATOM 676 O O . ILE A 1 90 ? 7.053 -7.643 9.753 1.00 96.38 90 ILE A O 1
ATOM 680 N N . ARG A 1 91 ? 9.226 -7.479 9.216 1.00 95.81 91 ARG A N 1
ATOM 681 C CA . ARG A 1 91 ? 9.649 -7.083 10.573 1.00 95.81 91 ARG A CA 1
ATOM 682 C C . ARG A 1 91 ? 9.037 -5.744 10.987 1.00 95.81 91 ARG A C 1
ATOM 684 O O . ARG A 1 91 ? 8.534 -5.635 12.100 1.00 95.81 91 ARG A O 1
ATOM 691 N N . VAL A 1 92 ? 9.040 -4.753 10.094 1.00 95.81 92 VAL A N 1
ATOM 692 C CA . VAL A 1 92 ? 8.426 -3.438 10.345 1.00 95.81 92 VAL A CA 1
ATOM 693 C C . VAL A 1 92 ? 6.918 -3.578 10.562 1.00 95.81 92 VAL A C 1
ATOM 695 O O . VAL A 1 92 ? 6.405 -3.059 11.550 1.00 95.81 92 VAL A O 1
ATOM 698 N N . ALA A 1 93 ? 6.218 -4.337 9.712 1.00 96.12 93 ALA A N 1
ATOM 699 C CA . ALA A 1 93 ? 4.786 -4.596 9.867 1.00 96.12 93 ALA A CA 1
ATOM 700 C C . ALA A 1 93 ? 4.460 -5.233 11.2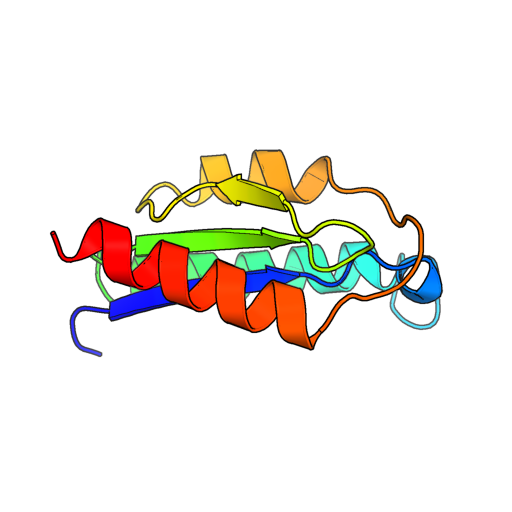27 1.00 96.12 93 ALA A C 1
ATOM 702 O O . ALA A 1 93 ? 3.515 -4.815 11.896 1.00 96.12 93 ALA A O 1
ATOM 703 N N . HIS A 1 94 ? 5.266 -6.206 11.660 1.00 95.12 94 HIS A N 1
ATOM 704 C CA . HIS A 1 94 ? 5.099 -6.848 12.960 1.00 95.12 94 HIS A CA 1
ATOM 705 C C . HIS A 1 94 ? 5.247 -5.853 14.120 1.00 95.12 94 HIS A C 1
ATOM 707 O O . HIS A 1 94 ? 4.396 -5.814 15.007 1.00 95.12 94 HIS A O 1
ATOM 713 N N . VAL A 1 95 ? 6.274 -4.997 14.085 1.00 94.69 95 VAL A N 1
ATOM 714 C CA . VAL A 1 95 ? 6.476 -3.948 15.099 1.00 94.69 95 VAL A CA 1
ATOM 715 C C . VAL A 1 95 ? 5.299 -2.970 15.134 1.00 94.69 95 VAL A C 1
ATOM 717 O O . VAL A 1 95 ? 4.842 -2.622 16.222 1.00 94.69 95 VAL A O 1
ATOM 720 N N . CYS A 1 96 ? 4.768 -2.566 13.974 1.00 94.06 96 CYS A N 1
ATOM 721 C CA . CYS A 1 96 ? 3.596 -1.687 13.897 1.00 94.06 96 CYS A CA 1
ATOM 722 C C . CYS A 1 96 ? 2.354 -2.294 14.566 1.00 94.06 96 CYS A C 1
ATOM 724 O O . CYS A 1 96 ? 1.599 -1.568 15.207 1.00 94.06 96 CYS A O 1
ATOM 726 N N . ILE A 1 97 ? 2.145 -3.608 14.433 1.00 93.50 97 ILE A N 1
ATOM 727 C CA . ILE A 1 97 ? 1.017 -4.305 15.067 1.00 93.50 97 ILE A CA 1
ATOM 728 C C . ILE A 1 97 ? 1.212 -4.383 16.582 1.00 93.50 97 ILE A C 1
ATOM 730 O O . ILE A 1 97 ? 0.271 -4.142 17.334 1.00 93.50 97 ILE A O 1
ATOM 734 N N . LEU A 1 98 ? 2.424 -4.701 17.044 1.00 91.06 98 LEU A N 1
ATOM 735 C CA . LEU A 1 98 ? 2.704 -4.823 18.476 1.00 91.06 98 LEU A CA 1
ATOM 736 C C . LEU A 1 98 ? 2.528 -3.496 19.224 1.00 91.06 98 LEU A C 1
ATOM 738 O O . LEU A 1 98 ? 1.928 -3.493 20.292 1.00 91.06 98 LEU A O 1
ATOM 742 N N . HIS A 1 99 ? 2.984 -2.379 18.649 1.00 82.06 99 HIS A N 1
ATOM 743 C CA . HIS A 1 99 ? 2.913 -1.057 19.291 1.00 82.06 99 HIS A CA 1
ATOM 744 C C . HIS A 1 99 ? 1.489 -0.546 19.548 1.00 82.06 99 HIS A C 1
ATOM 746 O O . HIS A 1 99 ? 1.303 0.354 20.354 1.00 82.06 99 HIS A O 1
ATOM 752 N N . ASN A 1 100 ? 0.489 -1.075 18.845 1.00 65.19 100 ASN A N 1
ATOM 753 C CA . ASN A 1 100 ? -0.910 -0.683 19.028 1.00 65.19 100 ASN A CA 1
ATOM 754 C C . ASN A 1 100 ? -1.641 -1.549 20.070 1.00 65.19 100 ASN A C 1
ATOM 756 O O . ASN A 1 100 ? -2.785 -1.264 20.402 1.00 65.19 100 ASN A O 1
ATOM 760 N N . ASN A 1 101 ? -1.007 -2.627 20.547 1.00 55.62 101 ASN A N 1
ATOM 761 C CA . ASN A 1 101 ? -1.542 -3.505 21.594 1.00 55.62 101 ASN A CA 1
ATOM 762 C C . ASN A 1 101 ? -0.957 -3.194 22.987 1.00 55.62 101 ASN A C 1
ATOM 764 O O . ASN A 1 101 ? -1.213 -3.935 23.934 1.00 55.62 101 ASN A O 1
ATOM 768 N N . THR A 1 102 ? -0.159 -2.131 23.098 1.00 41.91 102 THR A N 1
ATOM 769 C CA . THR A 1 102 ? 0.388 -1.577 24.347 1.00 41.91 102 THR A CA 1
ATOM 770 C C . THR A 1 102 ? -0.259 -0.242 24.641 1.00 41.91 102 THR A C 1
ATOM 772 O O . THR A 1 102 ? -0.658 -0.033 25.805 1.00 41.91 102 THR A O 1
#

Sequence (102 aa):
MGLESTMVCVDNSEYMRNGDFLPTRLQAQQDAVNIVCHSKTRSNPENNVGLITMANNCEVLTTLTADAGRILSKLHAVQPRGNISFCTGIRVAHVCILHNNT

Radius of gyration: 13.47 Å; chains: 1; bounding box: 31×21×42 Å